Protein AF-A0AA42KZP8-F1 (afdb_monomer_lite)

Structure (mmCIF, N/CA/C/O backbone):
data_AF-A0AA42KZP8-F1
#
_entry.id   AF-A0AA42KZP8-F1
#
loop_
_atom_site.group_PDB
_atom_site.id
_atom_site.type_symbol
_atom_site.label_atom_id
_atom_site.label_alt_id
_atom_site.label_comp_id
_atom_site.label_asym_id
_atom_site.label_entity_id
_atom_site.label_seq_id
_atom_site.pdbx_PDB_ins_code
_atom_site.Cartn_x
_atom_site.Cartn_y
_atom_site.Cartn_z
_atom_site.occupancy
_atom_site.B_iso_or_equiv
_atom_site.auth_seq_id
_atom_site.auth_comp_id
_atom_site.auth_asym_id
_atom_site.auth_atom_id
_atom_site.pdbx_PDB_model_num
ATOM 1 N N . MET A 1 1 ? -4.989 -6.022 10.110 1.00 82.75 1 MET A N 1
ATOM 2 C CA . MET A 1 1 ? -5.157 -5.872 8.646 1.00 82.75 1 MET A CA 1
ATOM 3 C C . MET A 1 1 ? -4.220 -6.824 7.909 1.00 82.75 1 MET A C 1
ATOM 5 O O . MET A 1 1 ? -3.183 -7.154 8.468 1.00 82.75 1 MET A O 1
ATOM 9 N N . ASP A 1 2 ? -4.550 -7.270 6.694 1.00 89.19 2 ASP A N 1
ATOM 10 C CA . ASP A 1 2 ? -3.632 -8.035 5.839 1.00 89.19 2 ASP A CA 1
ATOM 11 C C . ASP A 1 2 ? -2.852 -7.084 4.915 1.00 89.19 2 ASP A C 1
ATOM 13 O O . ASP A 1 2 ? -3.442 -6.343 4.123 1.00 89.19 2 ASP A O 1
ATOM 17 N N . ILE A 1 3 ? -1.524 -7.068 5.065 1.00 92.56 3 ILE A N 1
ATOM 18 C CA . ILE A 1 3 ? -0.618 -6.160 4.352 1.00 92.56 3 ILE A CA 1
ATOM 19 C C . ILE A 1 3 ? 0.410 -6.998 3.599 1.00 92.56 3 ILE A C 1
ATOM 21 O O . ILE A 1 3 ? 1.134 -7.785 4.207 1.00 92.56 3 ILE A O 1
ATOM 25 N N . ARG A 1 4 ? 0.510 -6.825 2.277 1.00 94.56 4 ARG A N 1
ATOM 26 C CA . ARG A 1 4 ? 1.428 -7.608 1.430 1.00 94.56 4 ARG A CA 1
ATOM 27 C C . ARG A 1 4 ? 2.094 -6.744 0.368 1.00 94.56 4 ARG A C 1
ATOM 29 O O . ARG A 1 4 ? 1.459 -5.861 -0.197 1.00 94.56 4 ARG A O 1
ATOM 36 N N . ILE A 1 5 ? 3.358 -7.020 0.056 1.00 95.81 5 ILE A N 1
ATOM 37 C CA . ILE A 1 5 ? 4.054 -6.422 -1.092 1.00 95.81 5 ILE A CA 1
ATOM 38 C C . ILE A 1 5 ? 4.099 -7.450 -2.221 1.00 95.81 5 ILE A C 1
ATOM 40 O O . ILE A 1 5 ? 4.477 -8.597 -1.992 1.00 95.81 5 ILE A O 1
ATOM 44 N N . ALA A 1 6 ? 3.760 -7.038 -3.438 1.00 94.94 6 ALA A N 1
ATOM 45 C CA . ALA A 1 6 ? 3.915 -7.856 -4.636 1.00 94.94 6 ALA A CA 1
ATOM 46 C C . ALA A 1 6 ? 4.282 -6.994 -5.849 1.00 94.94 6 ALA A C 1
ATOM 48 O O . ALA A 1 6 ? 4.068 -5.781 -5.864 1.00 94.94 6 ALA A O 1
ATOM 49 N N . ILE A 1 7 ? 4.841 -7.630 -6.875 1.00 94.25 7 ILE A N 1
ATOM 50 C CA . ILE A 1 7 ? 5.076 -7.000 -8.178 1.00 94.25 7 ILE A CA 1
ATOM 51 C C . ILE A 1 7 ? 3.717 -6.776 -8.864 1.00 94.25 7 ILE A C 1
ATOM 53 O O . ILE A 1 7 ? 2.761 -7.525 -8.639 1.00 94.25 7 ILE A O 1
ATOM 57 N N . HIS A 1 8 ? 3.592 -5.712 -9.655 1.00 92.56 8 HIS A N 1
ATOM 58 C CA . HIS A 1 8 ? 2.371 -5.424 -10.398 1.00 92.56 8 HIS A CA 1
ATOM 59 C C . HIS A 1 8 ? 2.126 -6.527 -11.453 1.00 92.56 8 HIS A C 1
ATOM 61 O O . HIS A 1 8 ? 3.039 -6.891 -12.189 1.00 92.56 8 HIS A O 1
ATOM 67 N N . PRO A 1 9 ? 0.896 -7.062 -11.578 1.00 88.06 9 PRO A N 1
ATOM 68 C CA . PRO A 1 9 ? 0.630 -8.269 -12.375 1.00 88.06 9 PRO A CA 1
ATOM 69 C C . PRO A 1 9 ? 0.904 -8.109 -13.877 1.00 88.06 9 PRO A C 1
ATOM 71 O O . PRO A 1 9 ? 1.167 -9.089 -14.562 1.00 88.06 9 PRO A O 1
ATOM 74 N N . SER A 1 10 ? 0.824 -6.880 -14.389 1.00 91.94 10 SER A N 1
ATOM 75 C CA . SER A 1 10 ? 1.052 -6.554 -15.806 1.00 91.94 10 SER A CA 1
ATOM 76 C C . SER A 1 10 ? 2.347 -5.780 -16.073 1.00 91.94 10 SER A C 1
ATOM 78 O O . SER A 1 10 ? 2.604 -5.439 -17.220 1.00 91.94 10 SER A O 1
ATOM 80 N N . ASP A 1 11 ? 3.112 -5.429 -15.034 1.00 90.38 11 ASP A N 1
ATOM 81 C CA . ASP A 1 11 ? 4.295 -4.568 -15.167 1.00 90.38 11 ASP A CA 1
ATOM 82 C C . ASP A 1 11 ? 5.320 -4.948 -14.094 1.00 90.38 11 ASP A C 1
ATOM 84 O O . ASP A 1 11 ? 5.139 -4.664 -12.912 1.00 90.38 11 ASP A O 1
ATOM 88 N N . ASP A 1 12 ? 6.402 -5.602 -14.499 1.00 89.12 12 ASP A N 1
ATOM 89 C CA . ASP A 1 12 ? 7.426 -6.112 -13.589 1.00 89.12 12 ASP A CA 1
ATOM 90 C C . ASP A 1 12 ? 8.281 -5.009 -12.940 1.00 89.12 12 ASP A C 1
ATOM 92 O O . ASP A 1 12 ? 8.965 -5.243 -11.937 1.00 89.12 12 ASP A O 1
ATOM 96 N N . ARG A 1 13 ? 8.212 -3.780 -13.463 1.00 91.12 13 ARG A N 1
ATOM 97 C CA . ARG A 1 13 ? 8.915 -2.611 -12.919 1.00 91.12 13 ARG A CA 1
ATOM 98 C C . ARG A 1 13 ? 8.118 -1.926 -11.822 1.00 91.12 13 ARG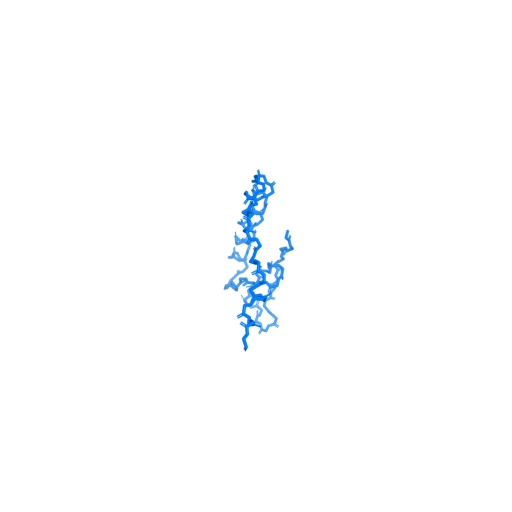 A C 1
ATOM 100 O O . ARG A 1 13 ? 8.694 -1.204 -11.003 1.00 91.12 13 ARG A O 1
ATOM 107 N N . ARG A 1 14 ? 6.806 -2.151 -11.781 1.00 94.38 14 ARG A N 1
ATOM 108 C CA . ARG A 1 14 ? 5.909 -1.561 -10.790 1.00 94.38 14 ARG A CA 1
ATOM 109 C C . ARG A 1 14 ? 5.670 -2.516 -9.638 1.00 94.38 14 ARG A C 1
ATOM 111 O O . ARG A 1 14 ? 5.623 -3.733 -9.775 1.00 94.38 14 ARG A O 1
ATOM 118 N N . TRP A 1 15 ? 5.505 -1.929 -8.469 1.00 96.75 15 TRP A N 1
ATOM 119 C CA . TRP A 1 15 ? 5.299 -2.636 -7.218 1.00 96.75 15 TRP A CA 1
ATOM 120 C C . TRP A 1 15 ? 3.971 -2.206 -6.620 1.00 96.75 15 TRP A C 1
ATOM 122 O O . TRP A 1 15 ? 3.549 -1.064 -6.776 1.00 96.75 15 TRP A O 1
ATOM 132 N N . ARG A 1 16 ? 3.298 -3.112 -5.920 1.00 96.19 16 ARG A N 1
ATOM 133 C CA . ARG A 1 16 ? 2.053 -2.827 -5.216 1.00 96.19 16 ARG A CA 1
ATOM 134 C C . ARG A 1 16 ? 2.165 -3.227 -3.757 1.00 96.19 16 ARG A C 1
ATOM 136 O O . ARG A 1 16 ? 2.646 -4.314 -3.437 1.00 96.19 16 ARG A O 1
ATOM 143 N N . VAL A 1 17 ? 1.688 -2.348 -2.883 1.00 96.12 17 VAL A N 1
ATOM 144 C CA . VAL A 1 17 ? 1.453 -2.660 -1.470 1.00 96.12 17 VAL A CA 1
ATOM 145 C C . VAL A 1 17 ? -0.043 -2.858 -1.294 1.00 96.12 17 VAL A C 1
ATOM 147 O O . VAL A 1 17 ? -0.803 -1.899 -1.404 1.00 96.12 17 VAL A O 1
ATOM 150 N N . TYR A 1 18 ? -0.458 -4.097 -1.069 1.00 95.44 18 TYR A N 1
ATOM 151 C CA . TYR A 1 18 ? -1.840 -4.490 -0.829 1.00 95.44 18 TYR A CA 1
ATOM 152 C C . TYR A 1 18 ? -2.211 -4.291 0.637 1.00 95.44 18 TYR A C 1
ATOM 154 O O . TYR A 1 18 ? -1.423 -4.582 1.535 1.00 95.44 18 TYR A O 1
ATOM 162 N N . LEU A 1 19 ? -3.426 -3.792 0.829 1.00 92.81 19 LEU A N 1
ATOM 163 C CA . LEU A 1 19 ? -4.055 -3.370 2.069 1.00 92.81 19 LEU A CA 1
ATOM 164 C C . LEU A 1 19 ? -5.471 -3.952 2.108 1.00 92.81 19 LEU A C 1
ATOM 166 O O . LEU A 1 19 ? -6.443 -3.275 1.760 1.00 92.81 19 LEU A O 1
ATOM 170 N N . ASN A 1 20 ? -5.593 -5.229 2.475 1.00 88.94 20 ASN A N 1
ATOM 171 C CA . ASN A 1 20 ? -6.787 -6.039 2.218 1.00 88.94 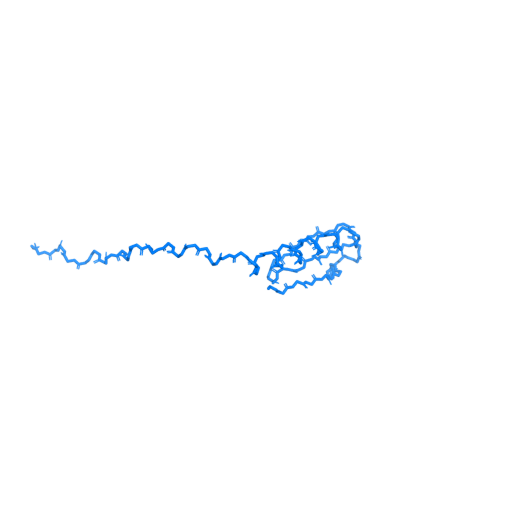20 ASN A CA 1
ATOM 172 C C . ASN A 1 20 ? -7.201 -5.958 0.726 1.00 88.94 20 ASN A C 1
ATOM 174 O O . ASN A 1 20 ? -6.535 -6.510 -0.143 1.00 88.94 20 ASN A O 1
ATOM 178 N N . GLN A 1 21 ? -8.289 -5.238 0.428 1.00 88.06 21 GLN A N 1
ATOM 179 C CA . GLN A 1 21 ? -8.842 -5.020 -0.915 1.00 88.06 21 GLN A CA 1
ATOM 180 C C . GLN A 1 21 ? -8.295 -3.775 -1.635 1.00 88.06 21 GLN A C 1
ATOM 182 O O . GLN A 1 21 ? -8.546 -3.597 -2.824 1.00 88.06 21 GLN A O 1
ATOM 187 N N . PHE A 1 22 ? -7.578 -2.897 -0.930 1.00 92.06 22 PHE A N 1
ATOM 188 C CA . PHE A 1 22 ? -6.977 -1.690 -1.499 1.00 92.06 22 PHE A CA 1
ATOM 189 C C . PHE A 1 22 ? -5.508 -1.928 -1.844 1.00 92.06 22 PHE A C 1
ATOM 191 O O . PHE A 1 22 ? -4.888 -2.868 -1.349 1.00 92.06 22 PHE A O 1
ATOM 198 N N . PHE A 1 23 ? -4.924 -1.068 -2.677 1.0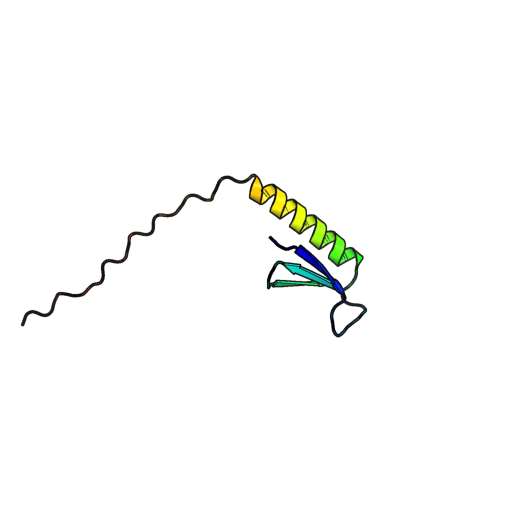0 94.12 23 PHE A N 1
ATOM 199 C CA . PHE A 1 23 ? -3.492 -1.113 -2.949 1.00 94.12 23 PHE A CA 1
ATOM 200 C C . PHE A 1 23 ? -2.905 0.273 -3.213 1.00 94.12 23 PHE A C 1
ATOM 202 O O . PHE A 1 23 ? -3.582 1.162 -3.727 1.00 94.12 23 PHE A O 1
ATOM 209 N N . TYR A 1 24 ? -1.618 0.422 -2.907 1.00 93.50 24 TYR A N 1
ATOM 210 C CA . TYR A 1 24 ? -0.790 1.531 -3.373 1.00 93.50 24 TYR A CA 1
ATOM 211 C C . TYR A 1 24 ? 0.096 1.073 -4.518 1.00 93.50 24 TYR A C 1
ATOM 213 O O . TYR A 1 24 ? 0.827 0.092 -4.383 1.00 93.50 24 TYR A O 1
ATOM 221 N N . ASP A 1 25 ? 0.059 1.804 -5.625 1.00 95.00 25 ASP A N 1
ATOM 222 C CA . ASP A 1 25 ? 0.941 1.575 -6.762 1.00 95.00 25 ASP A CA 1
ATOM 223 C C . ASP A 1 25 ? 2.247 2.366 -6.598 1.00 95.00 25 ASP A C 1
ATOM 225 O O . ASP A 1 25 ? 2.241 3.560 -6.294 1.00 95.00 25 ASP A O 1
ATOM 229 N N . CYS A 1 26 ? 3.371 1.679 -6.755 1.00 95.12 26 CYS A N 1
ATOM 230 C CA . CYS A 1 26 ? 4.709 2.166 -6.471 1.00 95.12 26 CYS A CA 1
ATOM 231 C C . CYS A 1 26 ? 5.599 1.986 -7.703 1.00 95.12 26 CYS A C 1
ATOM 233 O O . CYS A 1 26 ? 5.675 0.907 -8.286 1.00 95.12 26 CYS A O 1
ATOM 235 N N . SER A 1 27 ? 6.365 3.019 -8.046 1.00 94.50 27 SER A N 1
ATOM 236 C CA . SER A 1 27 ? 7.293 2.994 -9.186 1.00 94.50 27 SER A CA 1
ATOM 237 C C . SER A 1 27 ? 8.568 2.176 -8.951 1.00 94.50 27 SER A C 1
ATOM 239 O O . SER A 1 27 ? 9.349 1.982 -9.874 1.00 94.50 27 SER A O 1
ATOM 241 N N . SER A 1 28 ? 8.829 1.734 -7.716 1.00 95.06 28 SER A N 1
ATOM 242 C CA . SER A 1 28 ? 9.991 0.906 -7.387 1.00 95.06 28 SER A CA 1
ATOM 243 C C . SER A 1 28 ? 9.777 0.098 -6.111 1.00 95.06 28 SER A C 1
ATOM 245 O O . SER A 1 28 ? 9.001 0.484 -5.229 1.00 95.06 28 SER A O 1
ATOM 247 N N . ARG A 1 29 ? 10.561 -0.975 -5.974 1.00 94.50 29 ARG A N 1
ATOM 248 C CA . ARG A 1 29 ? 10.605 -1.822 -4.777 1.00 94.50 29 ARG A CA 1
ATOM 249 C C . ARG A 1 29 ? 10.866 -1.024 -3.501 1.00 94.50 29 ARG A C 1
ATOM 251 O O . ARG A 1 29 ? 10.145 -1.171 -2.522 1.00 94.50 29 ARG A O 1
ATOM 258 N N . ARG A 1 30 ? 11.857 -0.127 -3.526 1.00 96.06 30 ARG A N 1
ATOM 259 C CA . ARG A 1 30 ? 12.259 0.668 -2.355 1.00 96.06 30 ARG A CA 1
ATOM 260 C C . ARG A 1 30 ? 11.138 1.587 -1.862 1.00 96.06 30 ARG A C 1
ATOM 262 O O . ARG A 1 30 ? 11.008 1.815 -0.661 1.00 96.06 30 ARG A O 1
ATOM 269 N N . VAL A 1 31 ? 10.329 2.132 -2.775 1.00 95.62 31 VAL A N 1
ATOM 270 C CA . VAL A 1 31 ? 9.149 2.933 -2.408 1.00 95.62 31 VAL A CA 1
ATOM 271 C C . VAL A 1 31 ? 8.082 2.045 -1.767 1.00 95.62 31 VAL A C 1
ATOM 273 O O . VAL A 1 31 ? 7.571 2.403 -0.707 1.00 95.62 31 VAL A O 1
ATOM 276 N N . ALA A 1 32 ? 7.806 0.876 -2.352 1.00 95.94 32 ALA A N 1
ATOM 277 C CA . ALA A 1 32 ? 6.851 -0.083 -1.800 1.00 95.94 32 ALA A CA 1
ATOM 278 C C . ALA A 1 32 ? 7.247 -0.549 -0.389 1.00 95.94 32 ALA A C 1
ATOM 280 O O . ALA A 1 32 ? 6.416 -0.535 0.513 1.00 95.94 32 ALA A O 1
ATOM 281 N N . GLU A 1 33 ? 8.524 -0.862 -0.158 1.00 96.38 33 GLU A N 1
ATOM 282 C CA . GLU A 1 33 ? 9.049 -1.235 1.163 1.00 96.38 33 GLU A CA 1
ATOM 283 C C . GLU A 1 33 ? 8.870 -0.112 2.196 1.00 96.38 33 GLU A C 1
ATOM 285 O O . GLU A 1 33 ? 8.419 -0.359 3.313 1.00 96.38 33 GLU A O 1
ATOM 290 N N . ARG A 1 34 ? 9.143 1.150 1.828 1.00 96.81 34 ARG A N 1
ATOM 291 C CA . ARG A 1 34 ? 8.915 2.295 2.730 1.00 96.81 34 ARG A CA 1
ATOM 292 C C . ARG A 1 34 ? 7.442 2.465 3.093 1.00 96.81 34 ARG A C 1
ATOM 294 O O . ARG A 1 34 ? 7.142 2.792 4.241 1.00 96.81 34 ARG A O 1
ATOM 301 N N . ILE A 1 35 ? 6.540 2.295 2.127 1.00 94.62 35 ILE A N 1
ATOM 302 C CA . ILE A 1 35 ? 5.095 2.384 2.365 1.00 94.62 35 ILE A CA 1
ATOM 303 C C . ILE A 1 35 ? 4.653 1.234 3.265 1.00 94.62 35 ILE A C 1
ATOM 305 O O . ILE A 1 35 ? 4.011 1.488 4.277 1.00 94.62 35 ILE A O 1
ATOM 309 N N . TYR A 1 36 ? 5.063 0.006 2.959 1.00 95.50 36 TYR A N 1
ATOM 310 C CA . TYR A 1 36 ? 4.780 -1.168 3.778 1.00 95.50 36 TYR A CA 1
ATOM 311 C C . TYR A 1 36 ? 5.179 -0.956 5.240 1.00 95.50 36 TYR A C 1
ATOM 313 O O . TYR A 1 36 ? 4.340 -1.092 6.124 1.00 95.50 36 TYR A O 1
ATOM 321 N N . THR A 1 37 ? 6.415 -0.521 5.504 1.00 94.69 37 THR A N 1
ATOM 322 C CA . THR A 1 37 ? 6.881 -0.264 6.875 1.00 94.69 37 THR A CA 1
ATOM 323 C C . THR A 1 37 ? 6.030 0.787 7.585 1.00 94.69 37 THR A C 1
ATOM 325 O O . THR A 1 37 ? 5.697 0.617 8.756 1.00 94.69 37 THR A O 1
ATOM 328 N N . ARG A 1 38 ? 5.637 1.861 6.888 1.00 93.75 38 ARG A N 1
ATOM 329 C CA . ARG A 1 38 ? 4.765 2.901 7.457 1.00 93.75 38 ARG A CA 1
ATOM 330 C C . ARG A 1 38 ? 3.380 2.369 7.804 1.00 93.75 38 ARG A C 1
ATOM 332 O O . ARG A 1 38 ? 2.873 2.696 8.870 1.00 93.75 38 ARG A O 1
ATOM 339 N N . VAL A 1 39 ? 2.782 1.565 6.928 1.00 91.50 39 VAL A N 1
ATOM 340 C CA . VAL A 1 39 ? 1.462 0.971 7.173 1.00 91.50 39 VAL A CA 1
ATOM 341 C C . VAL A 1 39 ? 1.541 -0.024 8.330 1.00 91.50 39 VAL A C 1
ATOM 343 O O . VAL A 1 39 ? 0.717 0.047 9.233 1.00 91.50 39 VAL A O 1
ATOM 346 N N . CYS A 1 40 ? 2.556 -0.889 8.368 1.00 91.19 40 CYS A N 1
ATOM 347 C CA . CYS A 1 40 ? 2.753 -1.815 9.483 1.00 91.19 40 CYS A CA 1
ATOM 348 C C . CYS A 1 40 ? 2.915 -1.078 10.820 1.00 91.19 40 CYS A C 1
ATOM 350 O O . CYS A 1 40 ? 2.298 -1.466 11.808 1.00 91.19 40 CYS A O 1
ATOM 352 N N . ALA A 1 41 ? 3.687 0.013 10.849 1.00 90.88 41 ALA A N 1
ATOM 353 C CA . ALA A 1 41 ? 3.822 0.845 12.043 1.00 90.88 41 ALA A CA 1
ATOM 354 C C . ALA A 1 41 ? 2.488 1.505 12.439 1.00 90.88 41 ALA A C 1
ATOM 356 O O . ALA A 1 41 ? 2.140 1.534 13.616 1.00 90.88 41 ALA A O 1
ATOM 357 N N . ALA A 1 42 ? 1.718 2.001 11.466 1.00 87.69 42 ALA A N 1
ATOM 358 C CA . ALA A 1 42 ? 0.402 2.583 11.717 1.00 87.69 42 ALA A CA 1
ATOM 359 C C . ALA A 1 42 ? -0.596 1.549 12.266 1.00 87.69 42 ALA A C 1
ATOM 361 O O . ALA A 1 42 ? -1.301 1.856 13.221 1.00 87.69 42 ALA A O 1
ATOM 362 N N . GLU A 1 43 ? -0.615 0.323 11.736 1.00 86.88 43 GLU A N 1
ATOM 363 C CA . GLU A 1 43 ? -1.434 -0.777 12.271 1.00 86.88 43 GLU A CA 1
ATOM 364 C C . GLU A 1 43 ? -1.040 -1.129 13.710 1.00 86.88 43 GLU A C 1
ATOM 366 O O . GLU A 1 43 ? -1.903 -1.274 14.570 1.00 86.88 43 GLU A O 1
ATOM 371 N N . GLN A 1 44 ? 0.260 -1.214 14.008 1.00 85.19 44 GLN A N 1
ATOM 372 C CA . GLN A 1 44 ? 0.741 -1.476 15.370 1.00 85.19 44 GLN A CA 1
ATOM 373 C C . GLN A 1 44 ? 0.338 -0.379 16.364 1.00 85.19 44 GLN A C 1
ATOM 375 O O . GLN A 1 44 ? 0.077 -0.670 17.532 1.00 85.19 44 GLN A O 1
ATOM 380 N N . LEU A 1 45 ? 0.282 0.877 15.919 1.00 83.50 45 LEU A N 1
ATOM 381 C CA . LEU A 1 45 ? -0.201 1.993 16.730 1.00 83.50 45 LEU A CA 1
ATOM 382 C C . LEU A 1 45 ? -1.730 1.998 16.850 1.00 83.50 45 LEU A C 1
ATOM 384 O O . LEU A 1 45 ? -2.246 2.298 17.921 1.00 83.50 45 LEU A O 1
ATOM 388 N N . ALA A 1 46 ? -2.456 1.625 15.793 1.00 76.31 46 ALA A N 1
ATOM 389 C CA . ALA A 1 46 ? -3.913 1.495 15.811 1.00 76.31 46 ALA A CA 1
ATOM 390 C C . ALA A 1 46 ? -4.383 0.436 16.816 1.00 76.31 46 ALA A C 1
ATOM 392 O O . ALA A 1 46 ? -5.381 0.648 17.495 1.00 76.31 46 ALA A O 1
ATOM 393 N N . ILE A 1 47 ? -3.628 -0.656 16.975 1.00 65.94 47 ILE A N 1
ATOM 394 C CA . ILE A 1 47 ? -3.880 -1.675 18.006 1.00 65.94 47 ILE A CA 1
ATOM 395 C C . ILE A 1 47 ? -3.752 -1.094 19.427 1.00 65.94 47 ILE A C 1
ATOM 397 O O . ILE A 1 47 ? -4.410 -1.570 20.347 1.00 65.94 47 ILE A O 1
ATOM 401 N N . GLN A 1 48 ? -2.920 -0.066 19.619 1.00 67.56 48 GLN A N 1
ATOM 402 C CA . GLN A 1 48 ? -2.705 0.579 20.920 1.00 67.56 48 GLN A CA 1
ATOM 403 C C . GLN A 1 48 ? -3.669 1.739 21.192 1.00 67.56 48 GLN A C 1
ATOM 405 O O . GLN A 1 48 ? -3.733 2.233 22.319 1.00 67.56 48 GLN A O 1
ATOM 410 N N . LEU A 1 49 ? -4.410 2.193 20.181 1.00 62.97 49 LEU A N 1
ATOM 411 C CA . LEU A 1 49 ? -5.403 3.242 20.348 1.00 62.97 49 LEU A CA 1
ATOM 412 C C . LEU A 1 49 ? -6.669 2.647 20.985 1.00 62.97 49 LEU A C 1
ATOM 414 O O . LEU A 1 49 ? -7.141 1.597 20.543 1.00 62.97 49 LEU A O 1
ATOM 418 N N . PRO A 1 50 ? -7.238 3.297 22.018 1.00 67.25 50 PRO A N 1
ATOM 419 C CA . PRO A 1 50 ? -8.503 2.858 22.586 1.00 67.25 50 PRO A CA 1
ATOM 420 C C . PRO A 1 50 ? -9.587 2.863 21.505 1.00 67.25 50 PRO A C 1
ATOM 422 O O . PRO A 1 50 ? -9.570 3.702 20.598 1.00 67.25 50 PRO A O 1
ATOM 425 N N . GLU A 1 51 ? -10.526 1.918 21.614 1.00 68.62 51 GLU A N 1
ATOM 426 C CA . GLU A 1 51 ? -11.645 1.792 20.680 1.00 68.62 51 GLU A CA 1
ATOM 427 C C . GLU A 1 51 ? -12.314 3.172 20.527 1.00 68.62 51 GLU A C 1
ATOM 429 O O . GLU A 1 51 ? -12.625 3.811 21.543 1.00 68.62 51 GLU A O 1
ATOM 434 N N . PRO A 1 52 ? -12.488 3.688 19.293 1.00 69.25 52 PRO A N 1
ATOM 435 C CA . PRO A 1 52 ? -13.077 5.003 19.102 1.00 69.25 52 PRO A CA 1
ATOM 436 C C . PRO A 1 52 ? -14.449 5.031 19.786 1.00 69.25 52 PRO A C 1
ATOM 438 O O . PRO A 1 52 ? -15.186 4.040 19.707 1.00 69.25 52 PRO A O 1
ATOM 441 N N . PRO A 1 53 ? -14.811 6.134 20.469 1.00 74.25 53 PRO A N 1
ATOM 442 C CA . PRO A 1 53 ? -16.044 6.191 21.236 1.00 74.25 53 PRO A CA 1
ATOM 443 C C . PRO A 1 53 ? -17.216 5.816 20.334 1.00 74.25 53 PRO A C 1
ATOM 445 O O . PRO A 1 53 ? -17.433 6.423 19.280 1.00 74.25 53 PRO A O 1
ATOM 448 N N . ARG A 1 54 ? -17.962 4.783 20.735 1.00 73.56 54 ARG A N 1
ATOM 449 C CA . ARG A 1 54 ? -19.145 4.334 20.002 1.00 73.56 54 ARG A CA 1
ATOM 450 C C . ARG A 1 54 ? -20.168 5.461 20.027 1.00 73.56 54 ARG A C 1
ATOM 452 O O . ARG A 1 54 ? -20.844 5.678 21.029 1.00 73.56 54 ARG A O 1
ATOM 459 N N . ILE A 1 55 ? -20.282 6.185 18.917 1.00 77.25 55 ILE A N 1
ATOM 460 C CA . ILE A 1 55 ? -21.347 7.166 18.725 1.00 77.25 55 ILE A CA 1
ATOM 461 C C . ILE A 1 55 ? -22.653 6.375 18.644 1.00 77.25 55 ILE A C 1
ATOM 463 O O . ILE A 1 55 ? -22.966 5.782 17.609 1.00 77.25 55 ILE A O 1
ATOM 467 N N . ILE A 1 56 ? -23.408 6.348 19.743 1.00 75.62 56 ILE A N 1
ATOM 468 C CA . ILE A 1 56 ? -24.763 5.799 19.766 1.00 75.62 56 ILE A CA 1
ATOM 469 C C . ILE A 1 56 ? -25.614 6.723 18.896 1.00 75.62 56 ILE A C 1
ATOM 471 O O . ILE A 1 56 ? -26.053 7.789 19.324 1.00 75.62 56 ILE A O 1
ATOM 475 N N . ARG A 1 57 ? -25.807 6.348 17.629 1.00 72.06 57 ARG A N 1
ATOM 476 C CA . ARG A 1 57 ? -26.755 7.047 16.764 1.00 72.06 57 ARG A CA 1
ATOM 477 C C . ARG A 1 57 ? -28.159 6.743 17.292 1.00 72.06 57 ARG A C 1
ATOM 479 O O . ARG A 1 57 ? -28.479 5.561 17.431 1.00 72.06 57 ARG A O 1
ATOM 486 N N . PRO A 1 58 ? -29.002 7.752 17.571 1.00 70.69 58 PRO A N 1
ATOM 487 C CA . PRO A 1 58 ? -30.388 7.488 17.917 1.00 70.69 58 PRO A CA 1
ATOM 488 C C . PRO A 1 58 ? -31.030 6.722 16.758 1.00 70.69 58 PRO A C 1
ATOM 490 O O . PRO A 1 58 ? -30.937 7.136 15.597 1.00 70.69 58 PRO A O 1
ATOM 493 N N . GLN A 1 59 ? -31.628 5.568 17.065 1.00 64.38 59 GLN A N 1
ATOM 494 C CA . GLN A 1 59 ? -32.387 4.804 16.084 1.00 64.38 59 GLN A CA 1
ATOM 495 C C . GLN A 1 59 ? -33.463 5.726 15.509 1.00 64.38 59 GLN A C 1
ATOM 497 O O . GLN A 1 59 ? -34.272 6.293 16.244 1.00 64.38 59 GLN A O 1
ATOM 502 N N . ARG A 1 60 ? -33.456 5.913 14.185 1.00 64.50 60 ARG A N 1
ATOM 503 C CA . ARG A 1 60 ? -34.555 6.597 13.504 1.00 64.50 60 ARG A CA 1
ATOM 504 C C . ARG A 1 60 ? -35.805 5.752 13.711 1.00 64.50 60 ARG A C 1
ATOM 506 O O . ARG A 1 60 ? -35.927 4.685 13.116 1.00 64.50 60 ARG A O 1
ATOM 513 N N . VAL A 1 61 ? -36.708 6.239 14.555 1.00 66.06 61 VAL A N 1
ATOM 514 C CA . VAL A 1 61 ? -38.042 5.664 14.728 1.00 66.06 61 VAL A CA 1
ATOM 515 C C . VAL A 1 61 ? -38.720 5.646 13.351 1.00 66.06 61 VAL A C 1
ATOM 517 O O . VAL A 1 61 ?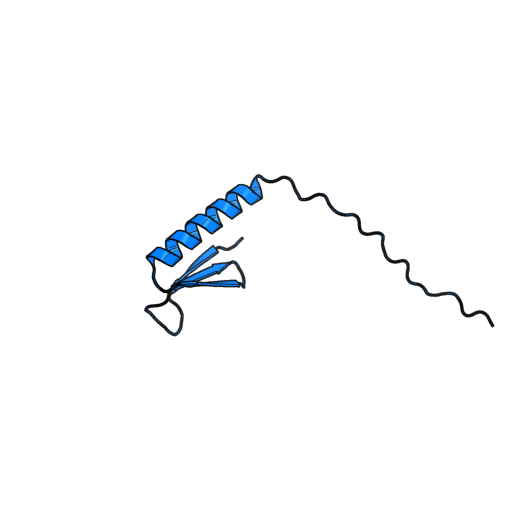 -38.774 6.695 12.696 1.00 66.06 61 VAL A O 1
ATOM 520 N N .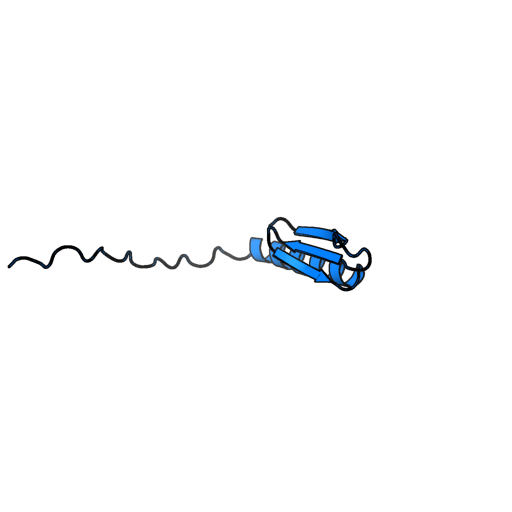 PRO A 1 62 ? -39.206 4.492 12.860 1.00 61.56 62 PRO A N 1
ATOM 521 C CA . PRO A 1 62 ? -39.945 4.434 11.609 1.00 61.56 62 PRO A CA 1
ATOM 522 C C . PRO A 1 62 ? -41.201 5.297 11.731 1.00 61.56 62 PRO A C 1
ATOM 524 O O . PRO A 1 62 ? -42.088 5.026 12.535 1.00 61.56 62 PRO A O 1
ATOM 52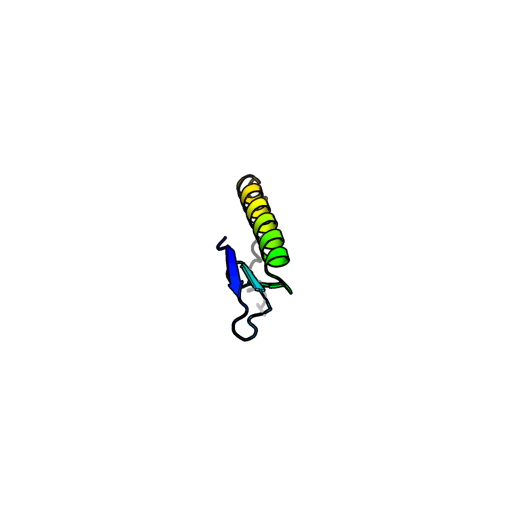7 N N . ARG A 1 63 ? -41.280 6.355 10.924 1.00 62.03 63 ARG A N 1
ATOM 528 C CA . ARG A 1 63 ? -42.428 7.263 10.850 1.00 62.03 63 ARG A CA 1
ATOM 529 C C . ARG A 1 63 ? -43.570 6.574 10.091 1.00 62.03 63 ARG A C 1
ATOM 531 O O . ARG A 1 63 ? -43.855 6.908 8.948 1.00 62.03 63 ARG A O 1
ATOM 538 N N . ARG A 1 64 ? -44.194 5.565 10.697 1.00 64.50 64 ARG A N 1
ATOM 539 C CA . ARG A 1 64 ? -45.452 4.973 10.225 1.00 64.50 64 ARG A CA 1
ATOM 540 C C . ARG A 1 64 ? -46.460 5.022 11.358 1.00 64.50 64 ARG A C 1
ATOM 542 O O . ARG A 1 64 ? -46.402 4.174 12.233 1.00 64.50 64 ARG A O 1
ATOM 549 N N . GLN A 1 65 ? -47.335 6.026 11.302 1.00 57.22 65 GLN A N 1
ATOM 550 C CA . GLN A 1 65 ? -48.739 6.032 11.748 1.00 57.22 65 GLN A CA 1
ATOM 551 C C . GLN A 1 65 ? -49.180 7.491 11.916 1.00 57.22 65 GLN A C 1
ATOM 553 O O . GLN A 1 65 ? -49.166 8.051 13.003 1.00 57.22 65 GLN A O 1
ATOM 558 N N . ALA A 1 66 ? -49.519 8.132 10.801 1.00 56.03 66 ALA A N 1
ATOM 559 C CA . ALA A 1 66 ? -50.290 9.373 10.798 1.00 56.03 66 ALA A CA 1
ATOM 560 C C . ALA A 1 66 ? -51.067 9.462 9.482 1.00 56.03 66 ALA A C 1
ATOM 562 O O . ALA A 1 66 ? -50.858 10.368 8.687 1.00 56.03 66 ALA A O 1
ATOM 563 N N . GLN A 1 67 ? -51.908 8.463 9.225 1.00 49.75 67 GLN A N 1
ATOM 564 C CA . GLN A 1 67 ? -53.040 8.595 8.310 1.00 49.75 67 GLN A CA 1
ATOM 565 C C . GLN A 1 67 ? -54.221 7.889 8.975 1.00 49.75 67 GLN A C 1
ATOM 567 O O . GLN A 1 67 ? -54.463 6.704 8.774 1.00 49.75 67 GLN A O 1
ATOM 572 N N . ILE A 1 68 ? -54.871 8.630 9.870 1.00 53.28 68 ILE A N 1
ATOM 573 C CA . ILE A 1 68 ? -56.282 8.453 10.195 1.00 53.28 68 ILE A CA 1
ATOM 574 C C . ILE A 1 68 ? -56.954 9.678 9.580 1.00 53.28 68 ILE A C 1
ATOM 576 O O . ILE A 1 68 ? -56.726 10.785 10.068 1.00 53.28 68 ILE A O 1
ATOM 580 N N . ALA A 1 69 ? -57.668 9.469 8.477 1.00 46.97 69 ALA A N 1
ATOM 581 C CA . ALA A 1 69 ? -58.824 10.227 7.992 1.00 46.97 69 ALA A CA 1
ATOM 582 C C . ALA A 1 69 ? -59.261 9.599 6.665 1.00 46.97 69 ALA A C 1
ATOM 584 O O . ALA A 1 69 ? -58.430 9.597 5.727 1.00 46.97 69 ALA A O 1
#

pLDDT: mean 83.1, std 14.11, range [46.97, 96.81]

Radius of gyration: 22.0 Å; chains: 1; bounding box: 71×18×38 Å

Foldseek 3Di:
DDWDKDADPVDNQWIWIDDPPDIDIGRHPVRSVVVSVVVVVVVVVVVVDPDPPPPPDPPDDPPPDDDDD

Secondary structure (DSSP, 8-state):
--EEEEEETTEEEEEEEEETTEEEEESSHHHHHHHHHHHHHHHHHHTTSPPPP---PPP----------

Sequence (69 aa):
MDIRIAIHPSDDRRWRVYLNQFFYDCSSRRVAERIYTRVCAAEQLAIQLPEPPRIIRPQRVPRRQAQIA